Protein AF-R7MAU4-F1 (afdb_monomer_lite)

pLDDT: mean 81.21, std 14.45, range [41.78, 96.31]

Sequence (181 aa):
MGASIPQVKGMEPVEFKEGESETYIFETQTEDETETEDIEELKNTIVDLKQQVADFKEKSQNKETIKELKTQVKNLNIELAKFKDQAAGKDELAKKLQDLENTIRDKDFNEFIDSQISAGVLTPANKDAVFNILQDLDNVKKFDESSNSIDNFKTFICALPKQVEFDEIAQKTQRKRLMTN

Structure (mmCIF, N/CA/C/O backbone):
data_AF-R7MAU4-F1
#
_entry.id   AF-R7MAU4-F1
#
loop_
_atom_site.group_PDB
_atom_site.id
_atom_site.type_symbol
_atom_site.label_atom_id
_atom_site.label_alt_id
_atom_site.label_comp_id
_atom_site.label_asym_id
_atom_site.label_entity_id
_atom_site.label_seq_id
_atom_site.pdbx_PDB_ins_code
_atom_site.Cartn_x
_atom_site.Cartn_y
_atom_site.Cartn_z
_atom_site.occupancy
_atom_site.B_iso_or_equiv
_atom_site.auth_seq_id
_atom_site.auth_comp_id
_atom_site.auth_asym_id
_atom_site.auth_atom_id
_atom_site.pdbx_PDB_model_num
ATOM 1 N N . MET A 1 1 ? -64.282 -9.103 126.213 1.00 41.78 1 MET A N 1
ATOM 2 C CA . MET A 1 1 ? -64.043 -8.056 127.226 1.00 41.78 1 MET A CA 1
ATOM 3 C C . MET A 1 1 ? -63.876 -6.740 126.489 1.00 41.78 1 MET A C 1
ATOM 5 O O . MET A 1 1 ? -62.812 -6.499 125.940 1.00 41.78 1 MET A O 1
ATOM 9 N N . GLY A 1 2 ? -64.951 -5.966 126.367 1.00 53.38 2 GLY A N 1
ATOM 10 C CA . GLY A 1 2 ? -64.957 -4.655 125.717 1.00 53.38 2 GLY A CA 1
ATOM 11 C C . GLY A 1 2 ? -65.562 -3.657 126.692 1.00 53.38 2 GLY A C 1
ATOM 12 O O . GLY A 1 2 ? -66.557 -3.978 127.339 1.00 53.38 2 GLY A O 1
ATOM 13 N N . ALA A 1 3 ? -64.913 -2.512 126.875 1.00 61.62 3 ALA A N 1
ATOM 14 C CA . ALA A 1 3 ? -65.397 -1.465 127.763 1.00 61.62 3 ALA A CA 1
ATOM 15 C C . ALA A 1 3 ? -66.744 -0.929 127.255 1.00 61.62 3 ALA A C 1
ATOM 17 O O . ALA A 1 3 ? -66.875 -0.598 126.077 1.00 61.62 3 ALA A O 1
ATOM 18 N N . SER A 1 4 ? -67.738 -0.855 128.140 1.00 63.97 4 SER A N 1
ATOM 19 C CA . SER A 1 4 ? -69.043 -0.272 127.829 1.00 63.97 4 SER A CA 1
ATOM 20 C C . SER A 1 4 ? -68.899 1.228 127.563 1.00 63.97 4 SER A C 1
ATOM 22 O O . SER A 1 4 ? -68.221 1.933 128.313 1.00 63.97 4 SER A O 1
ATOM 24 N N . ILE A 1 5 ? -69.540 1.715 126.501 1.00 68.56 5 ILE A N 1
ATOM 25 C CA . ILE A 1 5 ? -69.490 3.123 126.091 1.00 68.56 5 ILE A CA 1
ATOM 26 C C . ILE A 1 5 ? -70.194 3.976 127.167 1.00 68.56 5 ILE A C 1
ATOM 28 O O . ILE A 1 5 ? -71.305 3.627 127.575 1.00 68.56 5 ILE A O 1
ATOM 32 N N . PRO A 1 6 ? -69.583 5.066 127.668 1.00 67.69 6 PRO A N 1
ATOM 33 C CA . PRO A 1 6 ? -70.191 5.892 128.708 1.00 67.69 6 PRO A CA 1
ATOM 34 C C . PRO A 1 6 ? -71.470 6.576 128.201 1.00 67.69 6 PRO A C 1
ATOM 36 O O . PRO A 1 6 ? -71.446 7.294 127.204 1.00 67.69 6 PRO A O 1
ATOM 39 N N . GLN A 1 7 ? -72.585 6.373 128.910 1.00 72.19 7 GLN A N 1
ATOM 40 C CA . GLN A 1 7 ? -73.887 6.966 128.589 1.00 72.19 7 GLN A CA 1
ATOM 41 C C . GLN A 1 7 ? -74.144 8.228 129.425 1.00 72.19 7 GLN A C 1
ATOM 43 O O . GLN A 1 7 ? -73.908 8.251 130.635 1.00 72.19 7 GLN A O 1
ATOM 48 N N . VAL A 1 8 ? -74.656 9.282 128.785 1.00 72.31 8 VAL A N 1
ATOM 49 C CA . VAL A 1 8 ? -74.979 10.562 129.435 1.00 72.31 8 VAL A CA 1
ATOM 50 C C . VAL A 1 8 ? -76.424 10.538 129.952 1.00 72.31 8 VAL A C 1
ATOM 52 O O . VAL A 1 8 ? -77.347 10.150 129.237 1.00 72.31 8 VAL A O 1
ATOM 55 N N . LYS A 1 9 ? -76.640 10.929 131.215 1.00 72.75 9 LYS A N 1
ATOM 56 C CA . LYS A 1 9 ? -77.944 10.829 131.896 1.00 72.75 9 LYS A CA 1
ATOM 57 C C . LYS A 1 9 ? -78.986 11.745 131.238 1.00 72.75 9 LYS A C 1
ATOM 59 O O . LYS A 1 9 ? -78.831 12.961 131.264 1.00 72.75 9 LYS A O 1
ATOM 64 N N . GLY A 1 10 ? -80.061 11.153 130.711 1.00 73.12 10 GLY A N 1
ATOM 65 C CA . GLY A 1 10 ? -81.173 11.864 130.063 1.00 73.12 10 GLY A CA 1
ATOM 66 C C . GLY A 1 10 ? -81.211 11.756 128.535 1.00 73.12 10 GLY A C 1
ATOM 67 O O . GLY A 1 10 ? -82.119 12.315 127.931 1.00 73.12 10 GLY A O 1
ATOM 68 N N . MET A 1 11 ? -80.268 11.035 127.918 1.00 73.31 11 MET A N 1
ATOM 69 C CA . MET A 1 11 ? -80.274 10.734 126.483 1.00 73.31 11 MET A CA 1
ATOM 70 C C . MET A 1 11 ? -80.407 9.230 126.226 1.00 73.31 11 MET A C 1
ATOM 72 O O . MET A 1 11 ? -79.894 8.405 126.993 1.00 73.31 11 MET A O 1
ATOM 76 N N . GLU A 1 12 ? -81.112 8.881 125.148 1.00 70.44 12 GLU A N 1
ATOM 77 C CA . GLU A 1 12 ? -81.259 7.493 124.707 1.00 70.44 12 GLU A CA 1
ATOM 78 C C . GLU A 1 12 ? -79.892 6.883 124.333 1.00 70.44 12 GLU A C 1
ATOM 80 O O . GLU A 1 12 ? -78.998 7.607 123.881 1.00 70.44 12 GLU A O 1
ATOM 85 N N . PRO A 1 13 ? -79.684 5.572 124.566 1.00 71.31 13 PRO A N 1
ATOM 86 C CA . PRO A 1 13 ? -78.435 4.900 124.218 1.00 71.31 13 PRO A CA 1
ATOM 87 C C . PRO A 1 13 ? -78.165 4.972 122.708 1.00 71.31 13 PRO A C 1
ATOM 89 O O . PRO A 1 13 ? -79.055 4.714 121.904 1.00 71.31 13 PRO A O 1
ATOM 92 N N . VAL A 1 14 ? -76.926 5.284 122.316 1.00 68.25 14 VAL A N 1
ATOM 93 C CA . VAL A 1 14 ? -76.518 5.262 120.903 1.00 68.25 14 VAL A CA 1
ATOM 94 C C . VAL A 1 14 ? -76.325 3.810 120.461 1.00 68.25 14 VAL A C 1
ATOM 96 O O . VAL A 1 14 ? -75.394 3.143 120.912 1.00 68.25 14 VAL A O 1
ATOM 99 N N . GLU A 1 15 ? -77.190 3.328 119.570 1.00 68.69 15 GLU A N 1
ATOM 100 C CA . GLU A 1 15 ? -77.043 2.036 118.895 1.00 68.69 15 GLU A CA 1
ATOM 101 C C . GLU A 1 15 ? -76.307 2.222 117.561 1.00 68.69 15 GLU A C 1
ATOM 103 O O . GLU A 1 15 ? -76.780 2.925 116.666 1.00 68.69 15 GLU A O 1
ATOM 108 N N . PHE A 1 16 ? -75.146 1.583 117.404 1.00 67.12 16 PHE A N 1
ATOM 109 C CA . PHE A 1 16 ? -74.481 1.494 116.105 1.00 67.12 16 PHE A CA 1
ATOM 110 C C . PHE A 1 16 ? -75.158 0.391 115.290 1.00 67.12 16 PHE A C 1
ATOM 112 O O . PHE A 1 16 ? -75.171 -0.766 115.708 1.00 67.12 16 PHE A O 1
ATOM 119 N N . LYS A 1 17 ? -75.711 0.733 114.125 1.00 66.81 17 LYS A N 1
ATOM 120 C CA . LYS A 1 17 ? -76.114 -0.268 113.132 1.00 66.81 17 LYS A CA 1
ATOM 121 C C . LYS A 1 17 ? -74.890 -0.636 112.302 1.00 66.81 17 LYS A C 1
ATOM 123 O O . LYS A 1 17 ? -74.182 0.264 111.854 1.00 66.81 17 LYS A O 1
ATOM 128 N N . GLU A 1 18 ? -74.632 -1.931 112.121 1.00 61.16 18 GLU A N 1
ATOM 129 C CA . GLU A 1 18 ? -73.631 -2.411 111.163 1.00 61.16 18 GLU A CA 1
ATOM 130 C C . GLU A 1 18 ? -73.992 -1.864 109.778 1.00 61.16 18 GLU A C 1
ATOM 132 O O . GLU A 1 18 ? -75.000 -2.246 109.187 1.00 61.16 18 GLU A O 1
ATOM 137 N N . GLY A 1 19 ? -73.213 -0.894 109.300 1.00 57.56 19 GLY A N 1
ATOM 138 C CA . GLY A 1 19 ? -73.264 -0.458 107.913 1.00 57.56 19 GLY A CA 1
ATOM 139 C C . GLY A 1 19 ? -72.559 -1.494 107.048 1.00 57.56 19 GLY A C 1
ATOM 140 O O . GLY A 1 19 ? -71.487 -1.976 107.417 1.00 57.56 19 GLY A O 1
ATOM 141 N N . GLU A 1 20 ? -73.165 -1.847 105.918 1.00 60.62 20 GLU A N 1
ATOM 142 C CA . GLU A 1 20 ? -72.574 -2.753 104.935 1.00 60.62 20 GLU A CA 1
ATOM 143 C C . GLU A 1 20 ? -71.216 -2.200 104.472 1.00 60.62 20 GLU A C 1
ATOM 145 O O . GLU A 1 20 ? -71.103 -1.051 104.046 1.00 60.62 20 GLU A O 1
ATOM 150 N N . SER A 1 21 ? -70.159 -3.002 104.593 1.00 64.25 21 SER A N 1
ATOM 151 C CA . SER A 1 21 ? -68.831 -2.646 104.098 1.00 64.25 21 SER A CA 1
ATOM 152 C C . SER A 1 21 ? -68.777 -2.817 102.577 1.00 64.25 21 SER A C 1
ATOM 154 O O . SER A 1 21 ? -68.841 -3.946 102.085 1.00 64.25 21 SER A O 1
ATOM 156 N N . GLU A 1 22 ? -68.623 -1.722 101.831 1.00 61.16 22 GLU A N 1
ATOM 157 C CA . GLU A 1 22 ? -68.388 -1.756 100.382 1.00 61.16 22 GLU A CA 1
ATOM 158 C C . GLU A 1 22 ? -67.050 -2.445 100.067 1.00 61.16 22 GLU A C 1
ATOM 160 O O . GLU A 1 22 ? -65.973 -1.958 100.414 1.00 61.16 22 GLU A O 1
ATOM 165 N N . THR A 1 23 ? -67.114 -3.598 99.398 1.00 65.31 23 THR A N 1
ATOM 166 C CA . THR A 1 23 ? -65.930 -4.273 98.853 1.00 65.31 23 THR A CA 1
ATOM 167 C C . THR A 1 23 ? -65.704 -3.778 97.429 1.00 65.31 23 THR A C 1
ATOM 169 O O . THR A 1 23 ? -66.495 -4.080 96.539 1.00 65.31 23 THR A O 1
ATOM 172 N N . TYR A 1 24 ? -64.625 -3.028 97.204 1.00 64.81 24 TYR A N 1
ATOM 173 C CA . TYR A 1 24 ? -64.213 -2.619 95.860 1.00 64.81 24 TYR A CA 1
ATOM 174 C C . TYR A 1 24 ? -63.429 -3.755 95.190 1.00 64.81 24 TYR A C 1
ATOM 176 O O . TYR A 1 24 ? -62.357 -4.139 95.660 1.00 64.81 24 TYR A O 1
ATOM 184 N N . ILE A 1 25 ? -63.970 -4.290 94.092 1.00 65.44 25 ILE A N 1
ATOM 185 C CA . ILE A 1 25 ? -63.279 -5.221 93.191 1.00 65.44 25 ILE A CA 1
ATOM 186 C C . ILE A 1 25 ? -62.780 -4.401 92.002 1.00 65.44 25 ILE A C 1
ATOM 188 O O . ILE A 1 25 ? -63.573 -3.778 91.300 1.00 65.44 25 ILE A O 1
ATOM 192 N N . PHE A 1 26 ? -61.467 -4.383 91.794 1.00 62.91 26 PHE A N 1
ATOM 193 C CA . PHE A 1 26 ? -60.855 -3.744 90.634 1.00 62.91 26 PHE A CA 1
ATOM 194 C C . PHE A 1 26 ? -60.716 -4.782 89.521 1.00 62.91 26 PHE A C 1
ATOM 196 O O . PHE A 1 26 ? -59.977 -5.755 89.671 1.00 62.91 26 PHE A O 1
ATOM 203 N N . GLU A 1 27 ? -61.427 -4.581 88.415 1.00 60.66 27 GLU A N 1
ATOM 204 C CA . GLU A 1 27 ? -61.198 -5.331 87.182 1.00 60.66 27 GLU A CA 1
ATOM 205 C C . GLU A 1 27 ? -59.965 -4.741 86.489 1.00 60.66 27 GLU A C 1
ATOM 207 O O . GLU A 1 27 ? -59.946 -3.566 86.115 1.00 60.66 27 GLU A O 1
ATOM 212 N N . THR A 1 28 ? -58.904 -5.538 86.350 1.00 59.34 28 THR A N 1
ATOM 213 C CA . THR A 1 28 ? -57.781 -5.193 85.476 1.00 59.34 28 THR A CA 1
ATOM 214 C C . THR A 1 28 ? -58.308 -5.174 84.049 1.00 59.34 28 THR A C 1
ATOM 216 O O . THR A 1 28 ? -58.686 -6.226 83.531 1.00 59.34 28 THR A O 1
ATOM 219 N N . GLN A 1 29 ? -58.356 -3.994 83.426 1.00 57.72 29 GLN A N 1
ATOM 220 C CA . GLN A 1 29 ? -58.520 -3.897 81.979 1.00 57.72 29 GLN A CA 1
ATOM 221 C C . GLN A 1 29 ? -57.382 -4.705 81.359 1.00 57.72 29 GLN A C 1
ATOM 223 O O . GLN A 1 29 ? -56.215 -4.380 81.547 1.00 57.72 29 GLN A O 1
ATOM 228 N N . THR A 1 30 ? -57.723 -5.819 80.723 1.00 53.62 30 THR A N 1
ATOM 229 C CA . THR A 1 30 ? -56.781 -6.637 79.967 1.00 53.62 30 THR A CA 1
ATOM 230 C C . THR A 1 30 ? -56.197 -5.772 78.855 1.00 53.62 30 THR A C 1
ATOM 232 O O . THR A 1 30 ? -56.905 -5.429 77.911 1.00 53.62 30 THR A O 1
ATOM 235 N N . GLU A 1 31 ? -54.919 -5.411 78.984 1.00 52.75 31 GLU A N 1
ATOM 236 C CA . GLU A 1 31 ? -54.091 -4.667 78.015 1.00 52.75 31 GLU A CA 1
ATOM 237 C C . GLU A 1 31 ? -53.817 -5.466 76.712 1.00 52.75 31 GLU A C 1
ATOM 239 O O . GLU A 1 31 ? -52.912 -5.144 75.951 1.00 52.75 31 GLU A O 1
ATOM 244 N N . ASP A 1 32 ? -54.596 -6.512 76.420 1.00 53.81 32 ASP A N 1
ATOM 245 C CA . ASP A 1 32 ? -54.244 -7.544 75.435 1.00 53.81 32 ASP A CA 1
ATOM 246 C C . ASP A 1 32 ? -54.546 -7.163 73.965 1.00 53.81 32 ASP A C 1
ATOM 248 O O . ASP A 1 32 ? -53.921 -7.701 73.048 1.00 53.81 32 ASP A O 1
ATOM 252 N N . GLU A 1 33 ? -55.476 -6.240 73.694 1.00 54.50 33 GLU A N 1
ATOM 253 C CA . GLU A 1 33 ? -55.863 -5.895 72.308 1.00 54.50 33 GLU A CA 1
ATOM 254 C C . GLU A 1 33 ? -54.981 -4.802 71.678 1.00 54.50 33 GLU A C 1
ATOM 256 O O . GLU A 1 33 ? -54.685 -4.867 70.490 1.00 54.50 33 GLU A O 1
ATOM 261 N N . THR A 1 34 ? -54.485 -3.832 72.453 1.00 54.44 34 THR A N 1
ATOM 262 C CA . THR A 1 34 ? -53.632 -2.750 71.920 1.00 54.44 34 THR A CA 1
ATOM 263 C C . THR A 1 34 ? -52.173 -3.169 71.748 1.00 54.44 34 THR A C 1
ATOM 265 O O . THR A 1 34 ? -51.527 -2.774 70.782 1.00 54.44 34 THR A O 1
ATOM 268 N N . GLU A 1 35 ? -51.640 -4.013 72.640 1.00 58.56 35 GLU A N 1
ATOM 269 C CA . GLU A 1 35 ? -50.256 -4.498 72.520 1.00 58.56 35 GLU A CA 1
ATOM 270 C C . GLU A 1 35 ? -50.066 -5.445 71.323 1.00 58.56 35 GLU A C 1
ATOM 272 O O . GLU A 1 35 ? -48.976 -5.535 70.755 1.00 58.56 35 GLU A O 1
ATOM 277 N N . THR A 1 36 ? -51.117 -6.160 70.914 1.00 62.31 36 THR A N 1
ATOM 278 C CA . THR A 1 36 ? -51.047 -7.118 69.803 1.00 62.31 36 THR A CA 1
ATOM 279 C C . THR A 1 36 ? -51.021 -6.435 68.434 1.00 62.31 36 THR A C 1
ATOM 281 O O . THR A 1 36 ? -50.237 -6.859 67.577 1.00 62.31 36 THR A O 1
ATOM 284 N N . GLU A 1 37 ? -51.779 -5.350 68.248 1.00 71.25 37 GLU A N 1
ATOM 285 C CA . GLU A 1 37 ? -51.753 -4.521 67.031 1.00 71.25 37 GLU A CA 1
ATOM 286 C C . GLU A 1 37 ? -50.391 -3.827 66.840 1.00 71.25 37 GLU A C 1
ATOM 288 O O . GLU A 1 37 ? -49.788 -3.931 65.768 1.00 71.25 37 GLU A O 1
ATOM 293 N N . ASP A 1 38 ? -49.833 -3.231 67.901 1.00 79.88 38 ASP A N 1
ATOM 294 C CA . ASP A 1 38 ? -48.515 -2.578 67.869 1.00 79.88 38 ASP A CA 1
ATOM 295 C C . ASP A 1 38 ? -47.388 -3.564 67.499 1.00 79.88 38 ASP A C 1
ATOM 297 O O . ASP A 1 38 ? -46.460 -3.250 66.741 1.00 79.88 38 ASP A O 1
ATOM 301 N N . ILE A 1 39 ? -47.463 -4.804 67.994 1.00 83.62 39 ILE A N 1
ATOM 302 C CA . ILE A 1 39 ? -46.501 -5.861 67.658 1.00 83.62 39 ILE A CA 1
ATOM 303 C C . ILE A 1 39 ? -46.610 -6.269 66.180 1.00 83.62 39 ILE A C 1
ATOM 305 O O . ILE A 1 39 ? -45.590 -6.581 65.550 1.00 83.62 39 ILE A O 1
ATOM 309 N N . GLU A 1 40 ? -47.813 -6.298 65.605 1.00 85.62 40 GLU A N 1
ATOM 310 C CA . GLU A 1 40 ? -48.012 -6.595 64.183 1.00 85.62 40 GLU A CA 1
ATOM 311 C C . GLU A 1 40 ? -47.525 -5.463 63.276 1.00 85.62 40 GLU A C 1
ATOM 313 O O . GLU A 1 40 ? -46.828 -5.732 62.289 1.00 85.62 40 GLU A O 1
ATOM 318 N N . GLU A 1 41 ? -47.773 -4.204 63.638 1.00 88.88 41 GLU A N 1
ATOM 319 C CA . GLU A 1 41 ? -47.223 -3.046 62.927 1.00 88.88 41 GLU A CA 1
ATOM 320 C C . GLU A 1 41 ? -45.689 -3.044 62.937 1.00 88.88 41 GLU A C 1
ATOM 322 O O . GLU A 1 41 ? -45.047 -2.864 61.893 1.00 88.88 41 GLU A O 1
ATOM 327 N N . LEU A 1 42 ? -45.070 -3.333 64.085 1.00 91.06 42 LEU A N 1
ATOM 328 C CA . LEU A 1 42 ? -43.614 -3.442 64.197 1.00 91.06 42 LEU A CA 1
ATOM 329 C C . LEU A 1 42 ? -43.052 -4.581 63.335 1.00 91.06 42 LEU A C 1
ATOM 331 O O . LEU A 1 42 ? -42.020 -4.405 62.679 1.00 91.06 42 LEU A O 1
ATOM 335 N N . LYS A 1 43 ? -43.726 -5.737 63.271 1.00 90.75 43 LYS A N 1
ATOM 336 C CA . LYS A 1 43 ? -43.328 -6.846 62.383 1.00 90.75 43 LYS A CA 1
ATOM 337 C C . LYS A 1 43 ? -43.390 -6.438 60.914 1.00 90.75 43 LYS A C 1
ATOM 339 O O . LYS A 1 43 ? -42.432 -6.699 60.183 1.00 90.75 43 LYS A O 1
ATOM 344 N N . ASN A 1 44 ? -44.465 -5.773 60.496 1.00 92.38 44 ASN A N 1
ATOM 345 C CA . ASN A 1 44 ? -44.617 -5.280 59.127 1.00 92.38 44 ASN A CA 1
ATOM 346 C C . ASN A 1 44 ? -43.530 -4.255 58.780 1.00 92.38 44 ASN A C 1
ATOM 348 O O . ASN A 1 44 ? -42.898 -4.350 57.728 1.00 92.38 44 ASN A O 1
ATOM 352 N N . THR A 1 45 ? -43.219 -3.352 59.710 1.00 93.44 45 THR A N 1
ATOM 353 C CA . THR A 1 45 ? -42.144 -2.363 59.554 1.00 93.44 45 THR A CA 1
ATOM 354 C C . THR A 1 45 ? -40.773 -3.032 59.419 1.00 93.44 45 THR A C 1
ATOM 356 O O . THR A 1 45 ? -39.965 -2.645 58.577 1.00 93.44 45 THR A O 1
ATOM 359 N N . ILE A 1 46 ? -40.498 -4.082 60.200 1.00 92.31 46 ILE A N 1
ATOM 360 C CA . ILE A 1 46 ? -39.250 -4.856 60.100 1.00 92.31 46 ILE A CA 1
ATOM 361 C C . ILE A 1 46 ? -39.134 -5.561 58.742 1.00 92.31 46 ILE A C 1
ATOM 363 O O . ILE A 1 46 ? -38.033 -5.644 58.190 1.00 92.31 46 ILE A O 1
ATOM 367 N N . VAL A 1 47 ? -40.238 -6.089 58.207 1.00 94.44 47 VAL A N 1
ATOM 368 C CA . VAL A 1 47 ? -40.261 -6.720 56.879 1.00 94.44 47 VAL A CA 1
ATOM 369 C C . VAL A 1 47 ? -39.956 -5.689 55.792 1.00 94.44 47 VAL A C 1
ATOM 371 O O . VAL A 1 47 ? -39.071 -5.931 54.969 1.00 94.44 47 VAL A O 1
ATOM 374 N N . ASP A 1 48 ? -40.602 -4.525 55.837 1.00 93.88 48 ASP A N 1
ATOM 375 C CA . ASP A 1 48 ? -40.388 -3.462 54.851 1.00 93.88 48 ASP A CA 1
ATOM 376 C C . ASP A 1 48 ? -38.956 -2.900 54.912 1.00 93.88 48 ASP A C 1
ATOM 378 O O . ASP A 1 48 ? -38.266 -2.797 53.896 1.00 93.88 48 ASP A O 1
ATOM 382 N N . LEU A 1 49 ? -38.429 -2.662 56.119 1.00 94.25 49 LEU A N 1
ATOM 383 C CA . LEU A 1 49 ? -37.042 -2.228 56.317 1.00 94.25 49 LEU A CA 1
ATOM 384 C C . LEU A 1 49 ? -36.028 -3.248 55.783 1.00 94.25 49 LEU A C 1
ATOM 386 O O . LEU A 1 49 ? -35.024 -2.864 55.177 1.00 94.25 49 LEU A O 1
ATOM 390 N N . LYS A 1 50 ? -36.271 -4.552 55.970 1.00 93.06 50 LYS A N 1
ATOM 391 C CA . LYS A 1 50 ? -35.409 -5.599 55.399 1.00 93.06 50 LYS A CA 1
ATOM 392 C C . LYS A 1 50 ? -35.408 -5.558 53.872 1.00 93.06 50 LYS A C 1
ATOM 394 O O . LYS A 1 50 ? -34.336 -5.703 53.280 1.00 93.06 50 LYS A O 1
ATOM 399 N N . GLN A 1 51 ? -36.565 -5.327 53.253 1.00 94.69 51 GLN A N 1
ATOM 400 C CA . GLN A 1 51 ? -36.680 -5.200 51.801 1.00 94.69 51 GLN A CA 1
ATOM 401 C C . GLN A 1 51 ? -35.924 -3.967 51.288 1.00 94.69 51 GLN A C 1
ATOM 403 O O . GLN A 1 51 ? -35.094 -4.083 50.388 1.00 94.69 51 GLN A O 1
ATOM 408 N N . GLN A 1 52 ? -36.105 -2.805 51.923 1.00 93.06 52 GLN A N 1
ATOM 409 C CA . GLN A 1 52 ? -35.405 -1.573 51.543 1.00 93.06 52 GLN A CA 1
ATOM 410 C C . GLN A 1 52 ? -33.875 -1.709 51.637 1.00 93.06 52 GLN A C 1
ATOM 412 O O . GLN A 1 52 ? -33.144 -1.210 50.776 1.00 93.06 52 GLN A O 1
ATOM 417 N N . VAL A 1 53 ? -33.366 -2.411 52.657 1.00 90.88 53 VAL A N 1
ATOM 418 C CA . VAL A 1 53 ? -31.925 -2.677 52.807 1.00 90.88 53 VAL A CA 1
ATOM 419 C C . VAL A 1 53 ? -31.398 -3.586 51.692 1.00 90.88 53 VAL A C 1
ATOM 421 O O . VAL A 1 53 ? -30.282 -3.365 51.210 1.00 90.88 53 VAL A O 1
ATOM 424 N N . ALA A 1 54 ? -32.169 -4.593 51.272 1.00 92.38 54 ALA A N 1
ATOM 425 C CA . ALA A 1 54 ? -31.800 -5.464 50.157 1.00 92.38 54 ALA A CA 1
ATOM 426 C C . ALA A 1 54 ? -31.724 -4.676 48.837 1.00 92.38 54 ALA A C 1
ATOM 428 O O . ALA A 1 54 ? -30.683 -4.689 48.174 1.00 92.38 54 ALA A O 1
ATOM 429 N N . ASP A 1 55 ? -32.759 -3.892 48.531 1.00 93.00 55 ASP A N 1
ATOM 430 C CA . ASP A 1 55 ? -32.829 -3.061 47.325 1.00 93.00 55 ASP A CA 1
ATOM 431 C C . ASP A 1 55 ? -31.701 -2.015 47.274 1.00 93.00 55 ASP A C 1
ATOM 433 O O . ASP A 1 55 ? -31.148 -1.716 46.211 1.00 93.00 55 ASP A O 1
ATOM 437 N N . PHE A 1 56 ? -31.333 -1.430 48.421 1.00 92.56 56 PHE A N 1
ATOM 438 C CA . PHE A 1 56 ? -30.246 -0.453 48.492 1.00 92.56 56 PHE A CA 1
ATOM 439 C C . PHE A 1 56 ? -28.880 -1.090 48.208 1.00 92.56 56 PHE A C 1
ATOM 441 O O . PHE A 1 56 ? -28.062 -0.501 47.493 1.00 92.56 56 PHE A O 1
ATOM 448 N N . LYS A 1 57 ? -28.633 -2.304 48.722 1.00 91.31 57 LYS A N 1
ATOM 449 C CA . LYS A 1 57 ? -27.407 -3.061 48.421 1.00 91.31 57 LYS A CA 1
ATOM 450 C C . LYS A 1 57 ? -27.301 -3.376 46.931 1.00 91.31 57 LYS A C 1
ATOM 452 O O . LYS A 1 57 ? -26.247 -3.128 46.346 1.00 91.31 57 LYS A O 1
ATOM 457 N N . GLU A 1 58 ? -28.388 -3.832 46.314 1.00 91.12 58 GLU A N 1
ATOM 458 C CA . GLU A 1 58 ? -28.428 -4.130 44.879 1.00 91.12 58 GLU A CA 1
ATOM 459 C C . GLU A 1 58 ? -28.187 -2.868 44.032 1.00 91.12 58 GLU A C 1
ATOM 461 O O . GLU A 1 58 ? -27.322 -2.847 43.155 1.00 91.12 58 GLU A O 1
ATOM 466 N N . LYS A 1 59 ? -28.864 -1.753 44.346 1.00 89.75 59 LYS A N 1
ATOM 467 C CA . LYS A 1 59 ? -28.643 -0.460 43.671 1.00 89.75 59 LYS A CA 1
ATOM 468 C C . LYS A 1 59 ? -27.201 0.031 43.803 1.00 89.75 59 LYS A C 1
ATOM 470 O O . LYS A 1 59 ? -26.663 0.605 42.853 1.00 89.75 59 LYS A O 1
ATOM 475 N N . SER A 1 60 ? -26.567 -0.182 44.956 1.00 89.44 60 SER A N 1
ATOM 476 C CA . SER A 1 60 ? -25.162 0.176 45.167 1.00 89.44 60 SER A CA 1
ATOM 477 C C . SER A 1 60 ? -24.225 -0.665 44.294 1.00 89.44 60 SER A C 1
ATOM 479 O O . SER A 1 60 ? -23.362 -0.098 43.624 1.00 89.44 60 SER A O 1
ATOM 481 N N . GLN A 1 61 ? -24.432 -1.985 44.232 1.00 89.06 61 GLN A N 1
ATOM 482 C CA . GLN A 1 61 ? -23.669 -2.886 43.356 1.00 89.06 61 GLN A CA 1
ATOM 483 C C . GLN A 1 61 ? -23.856 -2.535 41.871 1.00 89.06 61 GLN A C 1
ATOM 485 O O . GLN A 1 61 ? -22.886 -2.442 41.117 1.00 89.06 61 GLN A O 1
ATOM 490 N N . ASN A 1 62 ? -25.088 -2.236 41.454 1.00 91.06 62 ASN A N 1
ATOM 491 C CA . ASN A 1 62 ? -25.391 -1.792 40.091 1.00 91.06 62 ASN A CA 1
ATOM 492 C C . ASN A 1 62 ? -24.694 -0.462 39.753 1.00 91.06 62 ASN A C 1
ATOM 494 O O . ASN A 1 62 ? -24.195 -0.261 38.649 1.00 91.06 62 ASN A O 1
ATOM 498 N N . LYS A 1 63 ? -24.592 0.464 40.710 1.00 93.00 63 LYS A N 1
ATOM 499 C CA . LYS A 1 63 ? -23.875 1.732 40.509 1.00 93.00 63 LYS A CA 1
ATOM 500 C C . LYS A 1 63 ? -22.367 1.533 40.342 1.00 93.00 63 LYS A C 1
ATOM 502 O O . LYS A 1 63 ? -21.735 2.279 39.592 1.00 93.00 63 LYS A O 1
ATOM 507 N N . GLU A 1 64 ? -21.788 0.573 41.053 1.00 91.25 64 GLU A N 1
ATOM 508 C CA . GLU A 1 64 ? -20.363 0.245 40.976 1.00 91.25 64 GLU A CA 1
ATOM 509 C C . GLU A 1 64 ? -20.013 -0.447 39.653 1.00 91.25 64 GLU A C 1
ATOM 511 O O . GLU A 1 64 ? -19.132 0.024 38.933 1.00 91.25 64 GLU A O 1
ATOM 516 N N . THR A 1 65 ? -20.805 -1.438 39.243 1.00 92.56 65 THR A N 1
ATOM 517 C CA . THR A 1 65 ? -20.667 -2.094 37.930 1.00 92.56 65 THR A CA 1
ATOM 518 C C . THR A 1 65 ? -20.844 -1.113 36.767 1.00 92.56 65 THR A C 1
ATOM 520 O O . THR A 1 65 ? -20.058 -1.123 35.820 1.00 92.56 65 THR A O 1
ATOM 523 N N . ILE A 1 66 ? -21.798 -0.175 36.846 1.00 93.19 66 ILE A N 1
ATOM 524 C CA . ILE A 1 66 ? -21.949 0.896 35.844 1.00 93.19 66 ILE A CA 1
ATOM 525 C C . ILE A 1 66 ? -20.692 1.779 35.767 1.00 93.19 66 ILE A C 1
ATOM 527 O O . ILE A 1 66 ? -20.298 2.197 34.674 1.00 93.19 66 ILE A O 1
ATOM 531 N N . LYS A 1 67 ? -20.042 2.086 36.899 1.00 93.94 67 LYS A N 1
ATOM 532 C CA . LYS A 1 67 ? -18.786 2.857 36.904 1.00 93.94 67 LYS A CA 1
ATOM 533 C C . LYS A 1 67 ? -17.644 2.083 36.249 1.00 93.94 67 LYS A C 1
ATOM 535 O O . LYS A 1 67 ? -16.897 2.681 35.469 1.00 93.94 67 LYS A O 1
ATOM 540 N N . GLU A 1 68 ? -17.514 0.791 36.535 1.00 94.88 68 GLU A N 1
ATOM 541 C CA . GLU A 1 68 ? -16.509 -0.069 35.904 1.00 94.88 68 GLU A CA 1
ATOM 542 C C . GLU A 1 68 ? -16.726 -0.162 34.397 1.00 94.88 68 GLU A C 1
ATOM 544 O O . GLU A 1 68 ? -15.811 0.148 33.635 1.00 94.88 68 GLU A O 1
ATOM 549 N N . LEU A 1 69 ? -17.950 -0.460 33.955 1.00 95.06 69 LEU A N 1
ATOM 550 C CA . LEU A 1 69 ? -18.299 -0.510 32.535 1.00 95.06 69 LEU A CA 1
ATOM 551 C C . LEU A 1 69 ? -18.015 0.824 31.840 1.00 95.06 69 LEU A C 1
ATOM 553 O O . LEU A 1 69 ? -17.415 0.856 30.768 1.00 95.06 69 LEU A O 1
ATOM 557 N N . LYS A 1 70 ? -18.365 1.954 32.465 1.00 94.19 70 LYS A N 1
ATOM 558 C CA . LYS A 1 70 ? -18.066 3.286 31.917 1.00 94.19 70 LYS A CA 1
ATOM 559 C C . LYS A 1 70 ? -16.562 3.532 31.783 1.00 94.19 70 LYS A C 1
ATOM 561 O O . LYS A 1 70 ? -16.134 4.202 30.842 1.00 94.19 70 LYS A O 1
ATOM 566 N N . THR A 1 71 ? -15.766 3.010 32.711 1.00 94.62 71 THR A N 1
ATOM 567 C CA . THR A 1 71 ? -14.302 3.100 32.669 1.00 94.62 71 THR A CA 1
ATOM 568 C C . THR A 1 71 ? -13.735 2.216 31.561 1.00 94.62 71 THR A C 1
ATOM 570 O O . THR A 1 71 ? -12.935 2.692 30.758 1.00 94.62 71 THR A O 1
ATOM 573 N N . GLN A 1 72 ? -14.215 0.977 31.437 1.00 95.12 72 GLN A N 1
ATOM 574 C CA . GLN A 1 72 ? -13.825 0.065 30.361 1.00 95.12 72 GLN A CA 1
ATOM 575 C C . GLN A 1 72 ? -14.168 0.633 28.979 1.00 95.12 72 GLN A C 1
ATOM 577 O O . GLN A 1 72 ? -13.306 0.664 28.107 1.00 95.12 72 GLN A O 1
ATOM 582 N N . VAL A 1 73 ? -15.375 1.177 28.791 1.00 94.38 73 VAL A N 1
ATOM 583 C CA . VAL A 1 73 ? -15.786 1.813 27.526 1.00 94.38 73 VAL A CA 1
ATOM 584 C C . VAL A 1 73 ? -14.875 2.990 27.169 1.00 94.38 73 VAL A C 1
ATOM 586 O O . VAL A 1 73 ? -14.499 3.153 26.010 1.00 94.38 73 VAL A O 1
ATOM 589 N N . LYS A 1 74 ? -14.473 3.811 28.149 1.00 94.31 74 LYS A N 1
ATOM 590 C CA . LYS A 1 74 ? -13.505 4.893 27.910 1.00 94.31 74 LYS A CA 1
ATOM 591 C C . LYS A 1 74 ? -12.141 4.357 27.479 1.00 94.31 74 LYS A C 1
ATOM 593 O O . LYS A 1 74 ? -11.581 4.877 26.518 1.00 94.31 74 LYS A O 1
ATOM 598 N N . ASN A 1 75 ? -11.632 3.331 28.155 1.00 93.81 75 ASN A N 1
ATOM 599 C CA . ASN A 1 75 ? -10.339 2.731 27.827 1.00 93.81 75 ASN A CA 1
ATOM 600 C C . ASN A 1 75 ? -10.349 2.106 26.425 1.00 93.81 75 ASN A C 1
ATOM 602 O O . ASN A 1 75 ? -9.460 2.399 25.630 1.00 93.81 75 ASN A O 1
ATOM 606 N N . LEU A 1 76 ? -11.399 1.354 26.083 1.00 94.31 76 LEU A N 1
ATOM 607 C CA . LEU A 1 76 ? -11.580 0.768 24.751 1.00 94.31 76 LEU A CA 1
ATOM 608 C C . LEU A 1 76 ? -11.651 1.834 23.654 1.00 94.31 76 LEU A C 1
ATOM 610 O O . LEU A 1 76 ? -11.059 1.664 22.592 1.00 94.31 76 LEU A O 1
ATOM 614 N N . ASN A 1 77 ? -12.321 2.962 23.905 1.00 91.31 77 ASN A N 1
ATOM 615 C CA . ASN A 1 77 ? -12.350 4.071 22.949 1.00 91.31 77 ASN A CA 1
ATOM 616 C C . ASN A 1 77 ? -10.961 4.694 22.729 1.00 91.31 77 ASN A C 1
ATOM 618 O O . ASN A 1 77 ? -10.622 5.041 21.598 1.00 91.31 77 ASN A O 1
ATOM 622 N N . ILE A 1 78 ? -10.146 4.817 23.782 1.00 93.56 78 ILE A N 1
ATOM 623 C CA . ILE A 1 78 ? -8.764 5.312 23.675 1.00 93.56 78 ILE A CA 1
ATOM 624 C C . ILE A 1 78 ? -7.897 4.322 22.887 1.00 93.56 78 ILE A C 1
ATOM 626 O O . ILE A 1 78 ? -7.119 4.739 22.029 1.00 93.56 78 ILE A O 1
ATOM 630 N N . GLU A 1 79 ? -8.023 3.022 23.150 1.00 91.00 79 GLU A N 1
ATOM 631 C CA . GLU A 1 79 ? -7.298 1.984 22.409 1.00 91.00 79 GLU A CA 1
ATOM 632 C C . GLU A 1 79 ? -7.707 1.934 20.936 1.00 91.00 79 GLU A C 1
ATOM 634 O O . GLU A 1 79 ? -6.838 1.871 20.069 1.00 91.00 79 GLU A O 1
ATOM 639 N N . LEU A 1 80 ? -9.003 2.055 20.632 1.00 89.56 80 LEU A N 1
ATOM 640 C CA . LEU A 1 80 ? -9.499 2.137 19.256 1.00 89.56 80 LEU A CA 1
ATOM 641 C C . LEU A 1 80 ? -8.933 3.345 18.505 1.00 89.56 80 LEU A C 1
ATOM 643 O O . LEU A 1 80 ? -8.572 3.213 17.336 1.00 89.56 80 LEU A O 1
ATOM 647 N N . ALA A 1 81 ? -8.844 4.508 19.156 1.00 88.94 81 ALA A N 1
ATOM 648 C CA . ALA A 1 81 ? -8.227 5.690 18.560 1.00 88.94 81 ALA A CA 1
ATOM 649 C C . ALA A 1 81 ? -6.742 5.439 18.246 1.00 88.94 81 ALA A C 1
ATOM 651 O O . ALA A 1 81 ? -6.324 5.596 17.102 1.00 88.94 81 ALA A O 1
ATOM 652 N N . LYS A 1 82 ? -5.976 4.922 19.218 1.00 89.19 82 LYS A N 1
ATOM 653 C CA . LYS A 1 82 ? -4.559 4.567 19.019 1.00 89.19 82 LYS A CA 1
ATOM 654 C C . LYS A 1 82 ? -4.360 3.542 17.902 1.00 89.19 82 LYS A C 1
ATOM 656 O O . LYS A 1 82 ? -3.414 3.660 17.130 1.00 89.19 82 LYS A O 1
ATOM 661 N N . PHE A 1 83 ? -5.234 2.539 17.810 1.00 87.50 83 PHE A N 1
ATOM 662 C CA . PHE A 1 83 ? -5.150 1.512 16.774 1.00 87.50 83 PHE A CA 1
ATOM 663 C C . PHE A 1 83 ? -5.396 2.091 15.376 1.00 87.50 83 PHE A C 1
ATOM 665 O O . PHE A 1 83 ? -4.676 1.752 14.439 1.00 87.50 83 PHE A O 1
ATOM 672 N N . LYS A 1 84 ? -6.371 3.000 15.233 1.00 84.44 84 LYS A N 1
ATOM 673 C CA . LYS A 1 84 ? -6.627 3.703 13.968 1.00 84.44 84 LYS A CA 1
ATOM 674 C C . LYS A 1 84 ? -5.443 4.569 13.544 1.00 84.44 84 LYS A C 1
ATOM 676 O O . LYS A 1 84 ? -5.044 4.495 12.385 1.00 84.44 84 LYS A O 1
ATOM 681 N N . ASP A 1 85 ? -4.850 5.315 14.473 1.00 84.31 85 ASP A N 1
ATOM 682 C CA . ASP A 1 85 ? -3.679 6.151 14.188 1.00 84.31 85 ASP A CA 1
ATOM 683 C C . ASP A 1 85 ? -2.470 5.300 13.760 1.00 84.31 85 ASP A C 1
ATOM 685 O O . ASP A 1 85 ? -1.775 5.619 12.795 1.00 84.31 85 ASP A O 1
ATOM 689 N N . GLN A 1 86 ? -2.244 4.161 14.427 1.00 82.38 86 GLN A N 1
ATOM 690 C CA . GLN A 1 86 ? -1.191 3.214 14.047 1.00 82.38 86 GLN A CA 1
ATOM 691 C C . GLN A 1 86 ? -1.441 2.557 12.685 1.00 82.38 86 GLN A C 1
ATOM 693 O O . GLN A 1 86 ? -0.488 2.342 11.936 1.00 82.38 86 GLN A O 1
ATOM 698 N N . ALA A 1 87 ? -2.691 2.220 12.359 1.00 78.81 87 ALA A N 1
ATOM 699 C CA . ALA A 1 87 ? -3.048 1.668 11.056 1.00 78.81 87 ALA A CA 1
ATOM 700 C C . ALA A 1 87 ? -2.805 2.689 9.934 1.00 78.81 87 ALA A C 1
ATOM 702 O O . ALA A 1 87 ? -2.137 2.363 8.957 1.00 78.81 87 ALA A O 1
ATOM 703 N N . ALA A 1 88 ? -3.228 3.943 10.125 1.00 77.94 88 ALA A N 1
ATOM 704 C CA . ALA A 1 88 ? -2.965 5.022 9.175 1.00 77.94 88 ALA A CA 1
ATOM 705 C C . ALA A 1 88 ? -1.456 5.237 8.947 1.00 77.94 88 ALA A C 1
ATOM 707 O O . ALA A 1 88 ? -1.007 5.336 7.806 1.00 77.94 88 ALA A O 1
ATOM 708 N N . GLY A 1 89 ? -0.652 5.216 10.016 1.00 79.50 89 GLY A N 1
ATOM 709 C CA . GLY A 1 89 ? 0.806 5.314 9.902 1.00 79.50 89 GLY A CA 1
ATOM 710 C C . GLY A 1 89 ? 1.448 4.145 9.142 1.00 79.50 89 GLY A C 1
ATOM 711 O O . GLY A 1 89 ? 2.428 4.343 8.423 1.00 79.50 89 GLY A O 1
ATOM 712 N N . LYS A 1 90 ? 0.897 2.928 9.256 1.00 81.44 90 LYS A N 1
ATOM 713 C CA . LYS A 1 90 ? 1.357 1.764 8.478 1.00 81.44 90 LYS A CA 1
ATOM 714 C C . LYS A 1 90 ? 1.018 1.893 6.997 1.00 81.44 90 LYS A C 1
ATOM 716 O O . LYS A 1 90 ? 1.876 1.592 6.173 1.00 81.44 90 LYS A O 1
ATOM 721 N N . ASP A 1 91 ? -0.179 2.369 6.666 1.00 81.88 91 ASP A N 1
ATOM 722 C CA . ASP A 1 91 ? -0.593 2.577 5.275 1.00 81.88 91 ASP A CA 1
ATOM 723 C C . ASP A 1 91 ? 0.263 3.652 4.590 1.00 81.88 91 ASP A C 1
ATOM 725 O O . ASP A 1 91 ? 0.678 3.491 3.442 1.00 81.88 91 ASP A O 1
ATOM 729 N N . GLU A 1 92 ? 0.591 4.735 5.300 1.00 83.06 92 GLU A N 1
ATOM 730 C CA . GLU A 1 92 ? 1.518 5.757 4.802 1.00 83.06 92 GLU A CA 1
ATOM 731 C C . GLU A 1 92 ? 2.937 5.219 4.607 1.00 83.06 92 GLU A C 1
ATOM 733 O O . GLU A 1 92 ? 3.594 5.552 3.617 1.00 83.06 92 GLU A O 1
ATOM 738 N N . LEU A 1 93 ? 3.422 4.390 5.535 1.00 83.06 93 LEU A N 1
ATOM 739 C CA . LEU A 1 93 ? 4.737 3.772 5.415 1.00 83.06 93 LEU A CA 1
ATOM 740 C C . LEU A 1 93 ? 4.789 2.809 4.224 1.00 83.06 93 LEU A C 1
ATOM 742 O O . LEU A 1 93 ? 5.748 2.857 3.461 1.00 83.06 93 LEU A O 1
ATOM 746 N N . ALA A 1 94 ? 3.752 1.990 4.035 1.00 85.94 94 ALA A N 1
ATOM 747 C CA . ALA A 1 94 ? 3.641 1.069 2.908 1.00 85.94 94 ALA A CA 1
ATOM 748 C C . ALA A 1 94 ? 3.638 1.810 1.562 1.00 85.94 94 ALA A C 1
ATOM 750 O O . ALA A 1 94 ? 4.368 1.417 0.654 1.00 85.94 94 ALA A O 1
ATOM 751 N N . LYS A 1 95 ? 2.901 2.925 1.455 1.00 88.94 95 LYS A N 1
ATOM 752 C CA . LYS A 1 95 ? 2.920 3.783 0.258 1.00 88.94 95 LYS A CA 1
ATOM 753 C C . LYS A 1 95 ? 4.310 4.340 -0.034 1.00 88.94 95 LYS A C 1
ATOM 755 O O . LYS A 1 95 ? 4.797 4.199 -1.146 1.00 88.94 95 LYS A O 1
ATOM 760 N N . LYS A 1 96 ? 4.982 4.911 0.972 1.00 87.94 96 LYS A N 1
ATOM 761 C CA . LYS A 1 96 ? 6.348 5.439 0.805 1.00 87.94 96 LYS A CA 1
ATOM 762 C C . LYS A 1 96 ? 7.340 4.359 0.373 1.00 87.94 96 LYS A C 1
ATOM 764 O O . LYS A 1 96 ? 8.254 4.648 -0.391 1.00 87.94 96 LYS A O 1
ATOM 769 N N . LEU A 1 97 ? 7.175 3.137 0.878 1.00 89.50 97 LEU A N 1
ATOM 770 C CA . LEU A 1 97 ? 8.011 1.997 0.511 1.00 89.50 97 LEU A CA 1
ATOM 771 C C . LEU A 1 97 ? 7.795 1.626 -0.962 1.00 89.50 97 LEU A C 1
ATOM 773 O O . LEU A 1 97 ? 8.761 1.545 -1.712 1.00 89.50 97 LEU A O 1
ATOM 777 N N . GLN A 1 98 ? 6.536 1.526 -1.390 1.00 88.75 98 GLN A N 1
ATOM 778 C CA . GLN A 1 98 ? 6.173 1.282 -2.786 1.00 88.75 98 GLN A CA 1
ATOM 779 C C . GLN A 1 98 ? 6.699 2.384 -3.726 1.00 88.75 98 GLN A C 1
ATOM 781 O O . GLN A 1 98 ? 7.245 2.084 -4.787 1.00 88.75 98 GLN A O 1
ATOM 786 N N . ASP A 1 99 ? 6.585 3.656 -3.337 1.00 91.06 99 ASP A N 1
ATOM 787 C CA . ASP A 1 99 ? 7.090 4.787 -4.127 1.00 91.06 99 ASP A CA 1
ATOM 788 C C . ASP A 1 99 ? 8.619 4.739 -4.281 1.00 91.06 99 ASP A C 1
ATOM 790 O O . ASP A 1 99 ? 9.150 4.982 -5.369 1.00 91.06 99 ASP A O 1
ATOM 794 N N . LEU A 1 100 ? 9.342 4.396 -3.207 1.00 91.00 100 LEU A N 1
ATOM 795 C CA . LEU A 1 100 ? 10.795 4.212 -3.244 1.00 91.00 100 LEU A CA 1
ATOM 796 C C . LEU A 1 100 ? 11.197 3.032 -4.132 1.00 91.00 100 LEU A C 1
ATOM 798 O O . LEU A 1 100 ? 12.125 3.170 -4.927 1.00 91.00 100 LEU A O 1
ATOM 802 N N . GLU A 1 101 ? 10.503 1.899 -4.028 1.00 88.75 101 GLU A N 1
ATOM 803 C CA . GLU A 1 101 ? 10.746 0.726 -4.874 1.00 88.75 101 GLU A CA 1
ATOM 804 C C . GLU A 1 101 ? 10.553 1.050 -6.359 1.00 88.75 101 GLU A C 1
ATOM 806 O O . GLU A 1 101 ? 11.413 0.716 -7.176 1.00 88.75 101 GLU A O 1
ATOM 811 N N . ASN A 1 102 ? 9.474 1.756 -6.708 1.00 89.56 102 ASN A N 1
ATOM 812 C CA . ASN A 1 102 ? 9.224 2.201 -8.079 1.00 89.56 102 ASN A CA 1
ATOM 813 C C . ASN A 1 102 ? 10.304 3.180 -8.560 1.00 89.56 102 ASN A C 1
ATOM 815 O O . ASN A 1 102 ? 10.813 3.039 -9.667 1.00 89.56 102 ASN A O 1
ATOM 819 N N . THR A 1 103 ? 10.719 4.124 -7.709 1.00 92.62 103 THR A N 1
ATOM 820 C CA . THR A 1 103 ? 11.767 5.104 -8.044 1.00 92.62 103 THR A CA 1
ATOM 821 C C . THR A 1 103 ? 13.110 4.431 -8.329 1.00 92.62 103 THR A C 1
ATOM 823 O O . THR A 1 103 ? 13.799 4.796 -9.282 1.00 92.62 103 THR A O 1
ATOM 826 N N . ILE A 1 104 ? 13.500 3.449 -7.509 1.00 91.06 104 ILE A N 1
ATOM 827 C CA . ILE A 1 104 ? 14.731 2.676 -7.722 1.00 91.06 104 ILE A CA 1
ATOM 828 C C . ILE A 1 104 ? 14.636 1.910 -9.042 1.00 91.06 104 ILE A C 1
ATOM 830 O O . ILE A 1 104 ? 15.564 1.962 -9.845 1.00 91.06 104 ILE A O 1
ATOM 834 N N . ARG A 1 105 ? 13.497 1.268 -9.309 1.00 89.38 105 ARG A N 1
ATOM 835 C CA . ARG A 1 105 ? 13.290 0.493 -10.535 1.00 89.38 105 ARG A CA 1
ATOM 836 C C . ARG A 1 105 ? 13.345 1.355 -11.796 1.00 89.38 105 ARG A C 1
ATOM 838 O O . ARG A 1 105 ? 14.045 1.009 -12.745 1.00 89.38 105 ARG A O 1
ATOM 845 N N . ASP A 1 106 ? 12.663 2.497 -11.792 1.00 93.44 106 ASP A N 1
ATOM 846 C CA . ASP A 1 106 ? 12.694 3.451 -12.902 1.00 93.44 106 ASP A CA 1
ATOM 847 C C . ASP A 1 106 ? 14.114 3.970 -13.142 1.00 93.44 106 ASP A C 1
ATOM 849 O O . ASP A 1 106 ? 14.540 4.142 -14.289 1.00 93.44 106 ASP A O 1
ATOM 853 N N . LYS A 1 107 ? 14.874 4.198 -12.067 1.00 94.88 107 LYS A N 1
ATOM 854 C CA . LYS A 1 107 ? 16.279 4.582 -12.163 1.00 94.88 107 LYS A CA 1
ATOM 855 C C . LYS A 1 107 ? 17.119 3.472 -12.801 1.00 94.88 107 LYS A C 1
ATOM 857 O O . LYS A 1 107 ? 17.852 3.765 -13.741 1.00 94.88 107 LYS A O 1
ATOM 862 N N . ASP A 1 108 ? 16.967 2.222 -12.371 1.00 93.19 108 ASP A N 1
ATOM 863 C CA . ASP A 1 108 ? 17.690 1.075 -12.938 1.00 93.19 108 ASP A CA 1
ATOM 864 C C . ASP A 1 108 ? 17.382 0.879 -14.433 1.00 93.19 108 ASP A C 1
ATOM 866 O O . ASP A 1 108 ? 18.266 0.555 -15.232 1.00 93.19 108 ASP A O 1
ATOM 870 N N . PHE A 1 109 ? 16.127 1.088 -14.845 1.00 95.62 109 PHE A N 1
ATOM 871 C CA . PHE A 1 109 ? 15.739 1.041 -16.256 1.00 95.62 109 PHE A CA 1
ATOM 872 C C . PHE A 1 109 ? 16.361 2.183 -17.057 1.00 95.62 109 PHE A C 1
ATOM 874 O O . PHE A 1 109 ? 16.897 1.940 -18.139 1.00 95.62 109 PHE A O 1
ATOM 881 N N . ASN A 1 110 ? 16.343 3.406 -16.526 1.00 94.75 110 ASN A N 1
ATOM 882 C CA . ASN A 1 110 ? 16.971 4.551 -17.181 1.00 94.75 110 ASN A CA 1
ATOM 883 C C . ASN A 1 110 ? 18.487 4.380 -17.315 1.00 94.75 110 ASN A C 1
ATOM 885 O O . ASN A 1 110 ? 19.017 4.598 -18.400 1.00 94.75 110 ASN A O 1
ATOM 889 N N . GLU A 1 111 ? 19.176 3.930 -16.263 1.00 96.31 111 GLU A N 1
ATOM 890 C CA . GLU A 1 111 ? 20.619 3.669 -16.305 1.00 96.31 111 GLU A CA 1
ATOM 891 C C . GLU A 1 111 ? 20.970 2.600 -17.347 1.00 96.31 111 GLU A C 1
ATOM 893 O O . GLU A 1 111 ? 21.918 2.769 -18.119 1.00 96.31 111 GLU A O 1
ATOM 898 N N . PHE A 1 112 ? 20.174 1.528 -17.432 1.00 95.88 112 PHE A N 1
ATO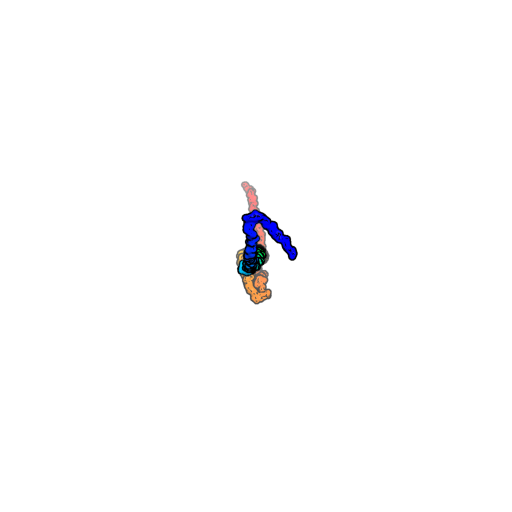M 899 C CA . PHE A 1 112 ? 20.343 0.518 -18.473 1.00 95.88 112 PHE A CA 1
ATOM 900 C C . PHE A 1 112 ? 20.178 1.117 -19.877 1.00 95.88 112 PHE A C 1
ATOM 902 O O . PHE A 1 112 ? 21.041 0.917 -20.732 1.00 95.88 112 PHE A O 1
ATOM 909 N N . ILE A 1 113 ? 19.102 1.869 -20.124 1.00 95.38 113 ILE A N 1
ATOM 910 C CA . ILE A 1 113 ? 18.834 2.467 -21.438 1.00 95.38 113 ILE A CA 1
ATOM 911 C C . ILE A 1 113 ? 19.930 3.465 -21.821 1.00 95.38 113 ILE A C 1
ATOM 913 O O . ILE A 1 113 ? 20.439 3.410 -22.939 1.00 95.38 113 ILE A O 1
ATOM 917 N N . ASP A 1 114 ? 20.337 4.334 -20.898 1.00 95.12 114 ASP A N 1
ATOM 918 C CA . ASP A 1 114 ? 21.371 5.343 -21.137 1.00 95.12 114 ASP A CA 1
ATOM 919 C C . ASP A 1 114 ? 22.737 4.699 -21.416 1.00 95.12 114 ASP A C 1
ATOM 921 O O . ASP A 1 114 ? 23.495 5.184 -22.262 1.00 95.12 114 ASP A O 1
ATOM 925 N N . SER A 1 115 ? 23.031 3.556 -20.789 1.00 94.25 115 SER A N 1
ATOM 926 C CA . SER A 1 115 ? 24.208 2.744 -21.110 1.00 94.25 115 SER A CA 1
ATOM 927 C C . SER A 1 115 ? 24.152 2.196 -22.541 1.00 94.25 115 SER A C 1
ATOM 929 O O . SER A 1 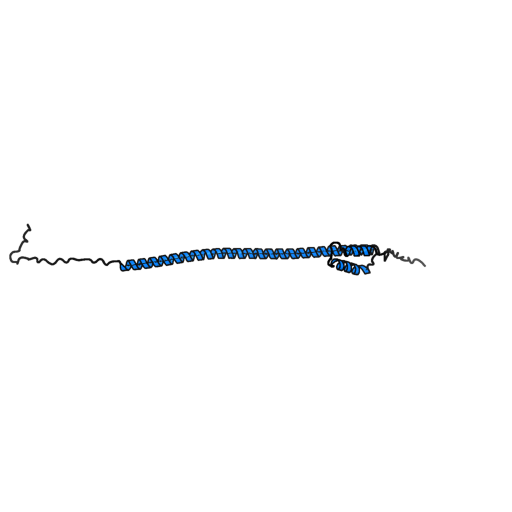115 ? 25.133 2.309 -23.277 1.00 94.25 115 SER A O 1
ATOM 931 N N . GLN A 1 116 ? 23.002 1.673 -22.977 1.00 92.56 116 GLN A N 1
ATOM 932 C CA . GLN A 1 116 ? 22.825 1.154 -24.340 1.00 92.56 116 GLN A CA 1
ATOM 933 C C . GLN A 1 116 ? 22.827 2.258 -25.407 1.00 92.56 116 GLN A C 1
ATOM 935 O O . GLN A 1 116 ? 23.320 2.041 -26.517 1.00 92.56 116 GLN A O 1
ATOM 940 N N . ILE A 1 117 ? 22.322 3.451 -25.079 1.00 92.38 117 ILE A N 1
ATOM 941 C CA . ILE A 1 117 ? 22.434 4.633 -25.943 1.00 92.38 117 ILE A CA 1
ATOM 942 C C . ILE A 1 117 ? 23.902 5.029 -26.074 1.00 92.38 117 ILE A C 1
ATOM 944 O O . ILE A 1 117 ? 24.402 5.171 -27.183 1.00 92.38 117 ILE A O 1
ATOM 948 N N . SER A 1 118 ? 24.621 5.130 -24.957 1.00 90.25 118 SER A N 1
ATOM 949 C CA . SER A 1 118 ? 26.045 5.486 -24.957 1.00 90.25 118 SER A CA 1
ATOM 950 C C . SER A 1 118 ? 26.906 4.458 -25.703 1.00 90.25 118 SER A C 1
ATOM 952 O O . SER A 1 118 ? 27.882 4.818 -26.357 1.00 90.25 118 SER A O 1
ATOM 954 N N . ALA A 1 119 ? 26.529 3.177 -25.656 1.00 89.31 119 ALA A N 1
ATOM 955 C CA . ALA A 1 119 ? 27.169 2.101 -26.413 1.00 89.31 119 ALA A CA 1
ATOM 956 C C . ALA A 1 119 ? 26.875 2.145 -27.927 1.00 89.31 119 ALA A C 1
ATOM 958 O O . ALA A 1 119 ? 27.474 1.376 -28.687 1.00 89.31 119 ALA A O 1
ATOM 959 N N . GLY A 1 120 ? 25.955 3.012 -28.363 1.00 87.25 120 GLY A N 1
ATOM 960 C CA . GLY A 1 120 ? 25.532 3.126 -29.755 1.00 87.25 120 GLY A CA 1
ATOM 961 C C . GLY A 1 120 ? 24.537 2.058 -30.201 1.00 87.25 120 GLY A C 1
ATOM 962 O O . GLY A 1 120 ? 24.236 1.961 -31.388 1.00 87.25 120 GLY A O 1
ATOM 963 N N . VAL A 1 121 ? 24.039 1.232 -29.278 1.00 91.38 121 VAL A N 1
ATOM 964 C CA . VAL A 1 121 ? 23.090 0.140 -29.554 1.00 91.38 121 VAL A CA 1
ATOM 965 C C . VAL A 1 121 ? 21.673 0.685 -29.713 1.00 91.38 121 VAL A C 1
ATOM 967 O O . VAL A 1 121 ? 20.932 0.258 -30.596 1.00 91.38 121 VAL A O 1
ATOM 970 N N . LEU A 1 122 ? 21.309 1.665 -28.886 1.00 91.62 122 LEU A N 1
ATOM 971 C CA . LEU A 1 122 ? 20.056 2.405 -28.986 1.00 91.62 122 LEU A CA 1
ATOM 972 C C . LEU A 1 122 ? 20.314 3.847 -29.422 1.00 91.62 122 LEU A C 1
ATOM 974 O O . LEU A 1 122 ? 21.378 4.412 -29.187 1.00 91.62 122 LEU A O 1
ATOM 978 N N . THR A 1 123 ? 19.303 4.470 -30.023 1.00 89.62 123 THR A N 1
ATOM 979 C CA . THR A 1 123 ? 19.302 5.917 -30.256 1.00 89.62 123 THR A CA 1
ATOM 980 C C . THR A 1 123 ? 18.534 6.629 -29.139 1.00 89.62 123 THR A C 1
ATOM 982 O O . THR A 1 123 ? 17.644 6.018 -28.540 1.00 89.62 123 THR A O 1
ATOM 985 N N . PRO A 1 124 ? 18.791 7.925 -28.876 1.00 91.12 124 PRO A N 1
ATOM 986 C CA . PRO A 1 124 ? 18.017 8.691 -27.897 1.00 91.12 124 PRO A CA 1
ATOM 987 C C . PRO A 1 124 ? 16.506 8.686 -28.166 1.00 91.12 124 PRO A C 1
ATOM 989 O O . PRO A 1 124 ? 15.718 8.704 -27.228 1.00 91.12 124 PRO A O 1
ATOM 992 N N . ALA A 1 125 ? 16.094 8.589 -29.435 1.00 92.25 125 ALA A N 1
ATOM 993 C CA . ALA A 1 125 ? 14.686 8.502 -29.822 1.00 92.25 125 ALA A CA 1
ATOM 994 C C . ALA A 1 125 ? 14.004 7.208 -29.339 1.00 92.25 125 ALA A C 1
ATOM 996 O O . ALA A 1 125 ? 12.788 7.178 -29.174 1.00 92.25 125 ALA A O 1
ATOM 997 N N . ASN A 1 126 ? 14.777 6.147 -29.084 1.00 89.88 126 ASN A N 1
ATOM 998 C CA . ASN A 1 126 ? 14.253 4.866 -28.616 1.00 89.88 126 ASN A CA 1
ATOM 999 C C . ASN A 1 126 ? 14.043 4.835 -27.093 1.00 89.88 126 ASN A C 1
ATOM 1001 O O . ASN A 1 126 ? 13.454 3.873 -26.601 1.00 89.88 126 ASN A O 1
ATOM 1005 N N . LYS A 1 127 ? 14.522 5.845 -26.347 1.00 93.19 127 LYS A N 1
ATOM 1006 C CA . LYS A 1 127 ? 14.534 5.842 -24.876 1.00 93.19 127 LYS A CA 1
ATOM 1007 C C . LYS A 1 127 ? 13.148 5.596 -24.289 1.00 93.19 127 LYS A C 1
ATOM 1009 O O . LYS A 1 127 ? 12.964 4.622 -23.564 1.00 93.19 127 LYS A O 1
ATOM 1014 N N . ASP A 1 128 ? 12.176 6.419 -24.666 1.00 94.62 128 ASP A N 1
ATOM 1015 C CA . ASP A 1 128 ? 10.823 6.353 -24.108 1.00 94.62 128 ASP A CA 1
ATOM 1016 C C . ASP A 1 128 ? 10.122 5.038 -24.473 1.00 94.62 128 ASP A C 1
ATOM 1018 O O . ASP A 1 128 ? 9.459 4.423 -23.641 1.00 94.62 128 ASP A O 1
ATOM 1022 N N . ALA A 1 129 ? 10.313 4.554 -25.704 1.00 94.06 129 ALA A N 1
ATOM 1023 C CA . ALA A 1 129 ? 9.724 3.296 -26.154 1.00 94.06 129 ALA A CA 1
ATOM 1024 C C . ALA A 1 129 ? 10.279 2.092 -25.375 1.00 94.06 129 ALA A C 1
ATOM 1026 O O . ALA A 1 129 ? 9.513 1.245 -24.922 1.00 94.06 129 ALA A O 1
ATOM 1027 N N . VAL A 1 130 ? 11.601 2.024 -25.190 1.00 93.56 130 VAL A N 1
ATOM 1028 C CA . VAL A 1 130 ? 12.250 0.937 -24.439 1.00 93.56 130 VAL A CA 1
ATOM 1029 C C . VAL A 1 130 ? 11.908 1.014 -22.952 1.00 93.56 130 VAL A C 1
ATOM 1031 O O . VAL A 1 130 ? 11.680 -0.023 -22.331 1.00 93.56 130 VAL A O 1
ATOM 1034 N N . PHE A 1 131 ? 11.822 2.221 -22.392 1.00 95.19 131 PHE A N 1
ATOM 1035 C CA . PHE A 1 131 ? 11.409 2.435 -21.009 1.00 95.19 131 PHE A CA 1
ATOM 1036 C C . PHE A 1 131 ? 9.982 1.938 -20.758 1.00 95.19 131 PHE A C 1
ATOM 1038 O O . PHE A 1 131 ? 9.768 1.146 -19.842 1.00 95.19 131 PHE A O 1
ATOM 1045 N N . ASN A 1 132 ? 9.031 2.310 -21.621 1.00 93.81 132 ASN A N 1
ATOM 1046 C CA . ASN A 1 132 ? 7.645 1.853 -21.517 1.00 93.81 132 ASN A CA 1
ATOM 1047 C C . ASN A 1 132 ? 7.540 0.326 -21.626 1.00 93.81 132 ASN A C 1
ATOM 1049 O O . ASN A 1 132 ? 6.834 -0.292 -20.840 1.00 93.81 132 ASN A O 1
ATOM 1053 N N . ILE A 1 133 ? 8.296 -0.304 -22.535 1.00 93.50 133 ILE A N 1
ATOM 1054 C CA . ILE A 1 133 ? 8.318 -1.771 -22.648 1.00 93.50 133 ILE A CA 1
ATOM 1055 C C . ILE A 1 133 ? 8.868 -2.414 -21.368 1.00 93.50 133 ILE A C 1
ATOM 1057 O O . ILE A 1 133 ? 8.320 -3.411 -20.908 1.00 93.50 133 ILE A O 1
ATOM 1061 N N . LEU A 1 134 ? 9.932 -1.866 -20.772 1.00 92.69 134 LEU A N 1
ATOM 1062 C CA . LEU A 1 134 ? 10.470 -2.379 -19.508 1.00 92.69 134 LEU A CA 1
ATOM 1063 C C . LEU A 1 134 ? 9.458 -2.246 -18.361 1.00 92.69 134 LEU A C 1
ATOM 1065 O O . LEU A 1 134 ? 9.312 -3.192 -17.588 1.00 92.69 134 LEU A O 1
ATOM 1069 N N . GLN A 1 135 ? 8.724 -1.132 -18.287 1.00 91.50 135 GLN A N 1
ATOM 1070 C CA . GLN A 1 135 ? 7.634 -0.960 -17.321 1.00 91.50 135 GLN A CA 1
ATOM 1071 C C . GLN A 1 135 ? 6.477 -1.935 -17.570 1.00 91.50 135 GLN A C 1
ATOM 1073 O O . GLN A 1 135 ? 5.967 -2.543 -16.630 1.00 91.50 135 GLN A O 1
ATOM 1078 N N . ASP A 1 136 ? 6.071 -2.135 -18.823 1.00 90.75 136 ASP A N 1
ATOM 1079 C CA . ASP A 1 136 ? 5.006 -3.078 -19.166 1.00 90.75 136 ASP A CA 1
ATOM 1080 C C . ASP A 1 136 ? 5.398 -4.508 -18.787 1.00 90.75 136 ASP A C 1
ATOM 1082 O O . ASP A 1 136 ? 4.611 -5.213 -18.158 1.00 90.75 136 ASP A O 1
ATOM 1086 N N . LEU A 1 137 ? 6.629 -4.924 -19.111 1.00 89.44 137 LEU A N 1
ATOM 1087 C CA . LEU A 1 137 ? 7.155 -6.256 -18.794 1.00 89.44 137 LEU A CA 1
ATOM 1088 C C . LEU A 1 137 ? 7.298 -6.503 -17.291 1.00 89.44 137 LEU A C 1
ATOM 1090 O O . LEU A 1 137 ? 7.154 -7.646 -16.857 1.00 89.44 137 LEU A O 1
ATOM 1094 N N . ASP A 1 138 ? 7.562 -5.460 -16.510 1.00 86.06 138 ASP A N 1
ATOM 1095 C CA . ASP A 1 138 ? 7.589 -5.527 -15.048 1.00 86.06 138 ASP A CA 1
ATOM 1096 C C . ASP A 1 138 ? 6.196 -5.763 -14.449 1.00 86.06 138 ASP A C 1
ATOM 1098 O O . ASP A 1 138 ? 6.041 -6.516 -13.488 1.00 86.06 138 ASP A O 1
ATOM 1102 N N . ASN A 1 139 ? 5.161 -5.204 -15.080 1.00 84.69 139 ASN A N 1
ATOM 1103 C CA . ASN A 1 139 ? 3.768 -5.373 -14.671 1.00 84.69 139 ASN A CA 1
ATOM 1104 C C . ASN A 1 139 ? 3.137 -6.701 -15.135 1.00 84.69 139 ASN A C 1
ATOM 1106 O O . ASN A 1 139 ? 2.002 -7.019 -14.756 1.00 84.69 139 ASN A O 1
ATOM 1110 N N . VAL A 1 140 ? 3.830 -7.498 -15.955 1.00 84.19 140 VAL A N 1
ATOM 1111 C CA . VAL A 1 140 ? 3.310 -8.792 -16.418 1.00 84.19 140 VAL A CA 1
ATOM 1112 C C . VAL A 1 140 ? 3.287 -9.795 -15.264 1.00 84.19 140 VAL A C 1
ATOM 1114 O O . VAL A 1 140 ? 4.293 -10.058 -14.606 1.00 84.19 140 VAL A O 1
ATOM 1117 N N . LYS A 1 141 ? 2.129 -10.437 -15.059 1.00 78.56 141 LYS A N 1
ATOM 1118 C CA . LYS A 1 141 ? 2.009 -11.572 -14.135 1.00 78.56 141 LYS A CA 1
ATOM 1119 C C . LYS A 1 141 ? 2.936 -12.700 -14.583 1.00 78.56 141 LYS A C 1
ATOM 1121 O O . LYS A 1 141 ? 2.726 -13.300 -15.636 1.00 78.56 141 LYS A O 1
ATOM 1126 N N . LYS A 1 142 ? 3.929 -13.007 -13.754 1.00 78.31 142 LYS A N 1
ATOM 1127 C CA . LYS A 1 142 ? 4.818 -14.151 -13.954 1.00 78.31 142 LYS A CA 1
ATOM 1128 C C . LYS A 1 142 ? 4.026 -15.443 -13.758 1.00 78.31 142 LYS A C 1
ATOM 1130 O O . LYS A 1 142 ? 3.369 -15.619 -12.733 1.00 78.31 142 LYS A O 1
ATOM 1135 N N . PHE A 1 143 ? 4.055 -16.318 -14.760 1.00 72.69 143 PHE A N 1
ATOM 1136 C CA . PHE A 1 143 ? 3.414 -17.637 -14.694 1.00 72.69 143 PHE A CA 1
ATOM 1137 C C . PHE A 1 143 ? 4.288 -18.663 -13.960 1.00 72.69 143 PHE A C 1
ATOM 1139 O O . PHE A 1 143 ? 3.762 -19.625 -13.408 1.00 72.69 143 PHE A O 1
ATOM 1146 N N . ASP A 1 144 ? 5.602 -18.433 -13.919 1.00 77.62 144 ASP A N 1
ATOM 1147 C CA . ASP A 1 144 ? 6.574 -19.220 -13.165 1.00 77.62 144 ASP A CA 1
ATOM 1148 C C . ASP A 1 144 ? 7.689 -18.315 -12.596 1.00 77.62 144 ASP A C 1
ATOM 1150 O O . ASP A 1 144 ? 7.924 -17.209 -13.091 1.00 77.62 144 ASP A O 1
ATOM 1154 N N . GLU A 1 145 ? 8.378 -18.764 -11.543 1.00 67.12 145 GLU A N 1
ATOM 1155 C CA . GLU A 1 145 ? 9.485 -18.016 -10.915 1.00 67.12 145 GLU A CA 1
ATOM 1156 C C . GLU A 1 145 ? 10.730 -17.900 -11.811 1.00 67.12 145 GLU A C 1
ATOM 1158 O O . GLU A 1 145 ? 11.557 -17.013 -11.607 1.00 67.12 145 GLU A O 1
ATOM 1163 N N . SER A 1 146 ? 10.861 -18.759 -12.827 1.00 70.44 146 SER A N 1
ATOM 1164 C CA . SER A 1 146 ? 11.956 -18.725 -13.804 1.00 70.44 146 SER A CA 1
ATOM 1165 C C . SER A 1 146 ? 11.777 -17.670 -14.901 1.00 70.44 146 SER A C 1
ATOM 1167 O O . SER A 1 146 ? 12.729 -17.348 -15.614 1.00 70.44 146 SER A O 1
ATOM 1169 N N . SER A 1 147 ? 10.572 -17.118 -15.050 1.00 70.50 147 SER A N 1
ATOM 1170 C CA . SER A 1 147 ? 10.230 -16.176 -16.102 1.00 70.50 147 SER A CA 1
ATOM 1171 C C . SER A 1 147 ? 10.788 -14.800 -15.759 1.00 70.50 147 SER A C 1
ATOM 1173 O O . SER A 1 147 ? 10.271 -14.040 -14.935 1.00 70.50 147 SER A O 1
ATOM 1175 N N . ASN A 1 148 ? 11.903 -14.479 -16.408 1.00 82.56 148 ASN A N 1
ATOM 1176 C CA . ASN A 1 148 ? 12.559 -13.192 -16.281 1.00 82.56 148 ASN A CA 1
ATOM 1177 C C . ASN A 1 148 ? 12.471 -12.416 -17.596 1.00 82.56 148 ASN A C 1
ATOM 1179 O O . ASN A 1 148 ? 13.449 -12.244 -18.320 1.00 82.56 148 ASN A O 1
ATOM 1183 N N . SER A 1 149 ? 11.252 -11.987 -17.930 1.00 87.88 149 SER A N 1
ATOM 1184 C CA . SER A 1 149 ? 10.953 -11.248 -19.163 1.00 87.88 149 SER A CA 1
ATOM 1185 C C . SER A 1 149 ? 11.791 -9.976 -19.303 1.00 87.88 149 SER A C 1
ATOM 1187 O O . SER A 1 149 ? 12.219 -9.652 -20.408 1.00 87.88 149 SER A O 1
ATOM 1189 N N . ILE A 1 150 ? 12.069 -9.296 -18.185 1.00 90.69 150 ILE A N 1
ATOM 1190 C CA . ILE A 1 150 ? 12.935 -8.113 -18.143 1.00 90.69 150 ILE A CA 1
ATOM 1191 C C . ILE A 1 150 ? 14.356 -8.490 -18.553 1.00 90.69 150 ILE A C 1
ATOM 1193 O O . ILE A 1 150 ? 14.897 -7.876 -19.468 1.00 90.69 150 ILE A O 1
ATOM 1197 N N . ASP A 1 151 ? 14.954 -9.506 -17.930 1.00 89.75 151 ASP A N 1
ATOM 1198 C CA . ASP A 1 151 ? 16.337 -9.876 -18.243 1.00 89.75 151 ASP A CA 1
ATOM 1199 C C . ASP A 1 151 ? 16.471 -10.460 -19.649 1.00 89.75 151 ASP A C 1
ATOM 1201 O O . ASP A 1 151 ? 17.440 -10.161 -20.348 1.00 89.75 151 ASP A O 1
ATOM 1205 N N . ASN A 1 152 ? 15.473 -11.213 -20.114 1.00 89.88 152 ASN A N 1
ATOM 1206 C CA . ASN A 1 152 ? 15.410 -11.686 -21.495 1.00 89.88 152 ASN A CA 1
ATOM 1207 C C . ASN A 1 152 ? 15.377 -10.510 -22.481 1.00 89.88 152 ASN A C 1
ATOM 1209 O O . ASN A 1 152 ? 16.101 -10.520 -23.477 1.00 89.88 152 ASN A O 1
ATOM 1213 N N . PHE A 1 153 ? 14.582 -9.475 -22.194 1.00 93.50 153 PHE A N 1
ATOM 1214 C CA . PHE A 1 153 ? 14.499 -8.287 -23.038 1.00 93.50 153 PHE A CA 1
ATOM 1215 C C . PHE A 1 153 ? 15.776 -7.438 -22.982 1.00 93.50 153 PHE A C 1
ATOM 1217 O O . PHE A 1 153 ? 16.280 -7.019 -24.024 1.00 93.50 153 PHE A O 1
ATOM 1224 N N . LYS A 1 154 ? 16.370 -7.249 -21.798 1.00 93.88 154 LYS A N 1
ATOM 1225 C CA . LYS A 1 154 ? 17.678 -6.588 -21.653 1.00 93.88 154 LYS A CA 1
ATOM 1226 C C . LYS A 1 154 ? 18.765 -7.335 -22.429 1.00 93.88 154 LYS A C 1
ATOM 1228 O O . LYS A 1 154 ? 19.524 -6.712 -23.165 1.00 93.88 154 LYS A O 1
ATOM 1233 N N . THR A 1 155 ? 18.797 -8.664 -22.331 1.00 92.81 155 THR A N 1
ATOM 1234 C CA . THR A 1 155 ? 19.729 -9.522 -23.083 1.00 92.81 155 THR A CA 1
ATOM 1235 C C . THR A 1 155 ? 19.518 -9.393 -24.588 1.00 92.81 155 THR A C 1
ATOM 1237 O O . THR A 1 155 ? 20.489 -9.290 -25.335 1.00 92.81 155 THR A O 1
ATOM 1240 N N . PHE A 1 156 ? 18.261 -9.345 -25.036 1.00 93.56 156 PHE A N 1
ATOM 1241 C CA . PHE A 1 156 ? 17.926 -9.108 -26.436 1.00 93.56 156 PHE A CA 1
ATOM 1242 C C . PHE A 1 156 ? 18.466 -7.761 -26.933 1.00 93.56 156 PHE A C 1
ATOM 1244 O O . PHE A 1 156 ? 19.101 -7.725 -27.983 1.00 93.56 156 PHE A O 1
ATOM 1251 N N . ILE A 1 157 ? 18.286 -6.676 -26.169 1.00 92.88 157 ILE A N 1
ATOM 1252 C CA . ILE A 1 157 ? 18.828 -5.358 -26.531 1.00 92.88 157 ILE A CA 1
ATOM 1253 C C . ILE A 1 157 ? 20.355 -5.398 -26.603 1.00 92.88 157 ILE A C 1
ATOM 1255 O O . ILE A 1 157 ? 20.917 -4.928 -27.586 1.00 92.88 157 ILE A O 1
ATOM 1259 N N . CYS A 1 158 ? 21.028 -6.010 -25.625 1.00 91.44 158 CYS A N 1
ATOM 1260 C CA . CYS A 1 158 ? 22.488 -6.144 -25.631 1.00 91.44 158 CYS A CA 1
ATOM 1261 C C . CYS A 1 158 ? 23.025 -6.937 -26.836 1.00 91.44 158 CYS A C 1
ATOM 1263 O O . CYS A 1 158 ? 24.180 -6.762 -27.216 1.00 91.44 158 CYS A O 1
ATOM 1265 N N . ALA A 1 159 ? 22.215 -7.823 -27.424 1.00 92.06 159 ALA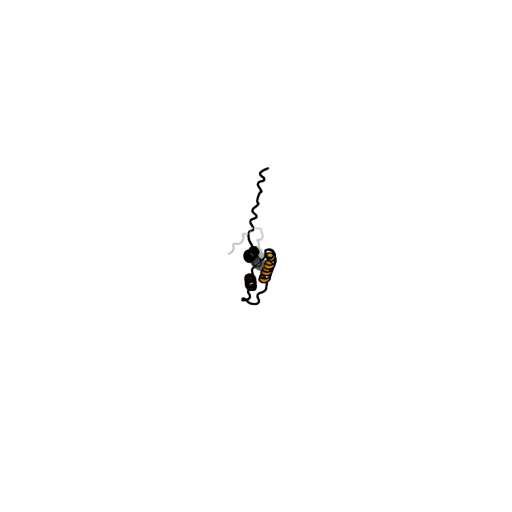 A N 1
ATOM 1266 C CA . ALA A 1 159 ? 22.581 -8.599 -28.606 1.00 92.06 159 ALA A CA 1
ATOM 1267 C C . ALA A 1 159 ? 22.367 -7.840 -29.929 1.00 92.06 159 A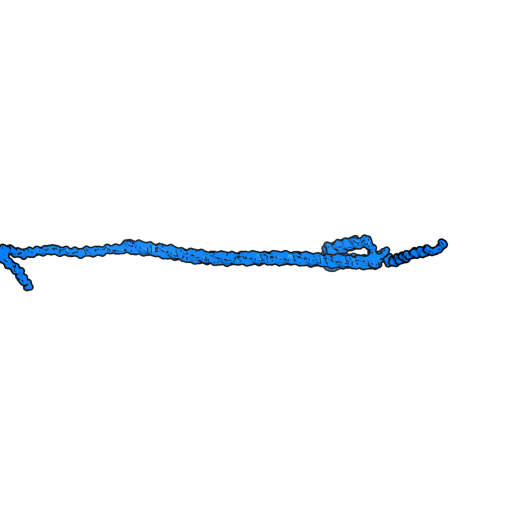LA A C 1
ATOM 1269 O O . ALA A 1 159 ? 22.771 -8.336 -30.985 1.00 92.06 159 ALA A O 1
ATOM 1270 N N . LEU A 1 160 ? 21.731 -6.661 -29.902 1.00 90.81 160 LEU A N 1
ATOM 1271 C CA . LEU A 1 160 ? 21.534 -5.856 -31.102 1.00 90.81 160 LEU A CA 1
ATOM 1272 C C . LEU A 1 160 ? 22.873 -5.285 -31.596 1.00 90.81 160 LEU A C 1
ATOM 1274 O O . LEU A 1 160 ? 23.721 -4.878 -30.799 1.00 90.81 160 LEU A O 1
ATOM 1278 N N . PRO A 1 161 ? 23.079 -5.217 -32.922 1.00 89.19 161 PRO A N 1
ATOM 1279 C CA . PRO A 1 161 ? 24.245 -4.550 -33.478 1.00 89.19 161 PRO A CA 1
ATOM 1280 C C . PRO A 1 161 ? 24.201 -3.052 -33.158 1.00 89.19 161 PRO A C 1
ATOM 1282 O O . PRO A 1 161 ? 23.127 -2.459 -33.028 1.00 89.19 161 PRO A O 1
ATOM 1285 N N . LYS A 1 162 ? 25.378 -2.424 -33.087 1.00 89.88 162 LYS A N 1
ATOM 1286 C CA . LYS A 1 162 ? 25.484 -0.968 -32.946 1.00 89.88 162 LYS A CA 1
ATOM 1287 C C . LYS A 1 162 ? 24.774 -0.280 -34.112 1.00 89.88 162 LYS A C 1
ATOM 1289 O O . LYS A 1 162 ? 25.022 -0.601 -35.272 1.00 89.88 162 LYS A O 1
ATOM 1294 N N . GLN A 1 163 ? 23.897 0.656 -33.782 1.00 85.00 163 GLN A N 1
ATOM 1295 C CA . GLN A 1 163 ? 23.102 1.428 -34.731 1.00 85.00 163 GLN A CA 1
ATOM 1296 C C . GLN A 1 163 ? 23.747 2.780 -35.044 1.00 85.00 163 GLN A C 1
ATOM 1298 O O . GLN A 1 163 ? 23.610 3.275 -36.159 1.00 85.00 163 GLN A O 1
ATOM 1303 N N . VAL A 1 164 ? 24.435 3.383 -34.069 1.00 83.94 164 VAL A N 1
ATOM 1304 C CA . VAL A 1 164 ? 25.043 4.715 -34.189 1.00 83.94 164 VAL A CA 1
ATOM 1305 C C . VAL A 1 164 ? 26.416 4.717 -33.525 1.00 83.94 164 VAL A C 1
ATOM 1307 O O . VAL A 1 164 ? 26.588 4.151 -32.450 1.00 83.94 164 VAL A O 1
ATOM 1310 N N . GLU A 1 165 ? 27.392 5.375 -34.145 1.00 77.69 165 GLU A N 1
ATOM 1311 C CA . GLU A 1 165 ? 28.657 5.728 -33.497 1.00 77.69 165 GLU A CA 1
ATOM 1312 C C . GLU A 1 165 ? 28.607 7.204 -33.105 1.00 77.69 165 GLU A C 1
ATOM 1314 O O . GLU A 1 165 ? 28.332 8.073 -33.934 1.00 77.69 165 GLU A O 1
ATOM 1319 N N . PHE A 1 166 ? 28.828 7.485 -31.823 1.00 74.88 166 PHE A N 1
ATOM 1320 C CA . PHE A 1 166 ? 28.940 8.850 -31.328 1.00 74.88 166 PHE A CA 1
ATOM 1321 C C . PHE A 1 166 ? 30.403 9.267 -31.423 1.00 74.88 166 PHE A C 1
ATOM 1323 O O . PHE A 1 166 ? 31.239 8.736 -30.696 1.00 74.88 166 PHE A O 1
ATOM 1330 N N . ASP A 1 167 ? 30.695 10.207 -32.318 1.00 71.44 167 ASP A N 1
ATOM 1331 C CA . ASP A 1 167 ? 32.022 10.802 -32.454 1.00 71.44 167 ASP A CA 1
ATOM 1332 C C . ASP A 1 167 ? 31.915 12.322 -32.264 1.00 71.44 167 ASP A C 1
ATOM 1334 O O . ASP A 1 167 ? 31.024 12.980 -32.814 1.00 71.44 167 ASP A O 1
ATOM 1338 N N . GLU A 1 168 ? 32.777 12.891 -31.422 1.00 69.75 168 GLU A N 1
ATOM 1339 C CA . GLU A 1 168 ? 32.706 14.304 -31.048 1.00 69.75 168 GLU A CA 1
ATOM 1340 C C . GLU A 1 168 ? 33.356 15.169 -32.138 1.00 69.75 168 GLU A C 1
ATOM 1342 O O . GLU A 1 168 ? 34.577 15.321 -32.215 1.00 69.75 168 GLU A O 1
ATOM 1347 N N . ILE A 1 169 ? 32.541 15.772 -33.010 1.00 58.62 169 ILE A N 1
ATOM 1348 C CA . ILE A 1 169 ? 33.047 16.673 -34.053 1.00 58.62 169 ILE A CA 1
ATOM 1349 C C . ILE A 1 169 ? 33.335 18.050 -33.441 1.00 58.62 169 ILE A C 1
ATOM 1351 O O . ILE A 1 169 ? 32.473 18.931 -33.396 1.00 58.62 169 ILE A O 1
ATOM 1355 N N . ALA A 1 170 ? 34.578 18.274 -33.011 1.00 61.06 170 ALA A N 1
ATOM 1356 C CA . ALA A 1 170 ? 35.044 19.591 -32.588 1.00 61.06 170 ALA A CA 1
ATOM 1357 C C . ALA A 1 170 ? 35.076 20.570 -33.782 1.00 61.06 170 ALA A C 1
ATOM 1359 O O . ALA A 1 170 ? 36.024 20.598 -34.573 1.00 61.06 170 ALA A O 1
ATOM 1360 N N . GLN A 1 171 ? 34.053 21.420 -33.923 1.00 59.31 171 GLN A N 1
ATOM 1361 C CA . GLN A 1 171 ? 34.078 22.508 -34.903 1.00 59.31 171 GLN A CA 1
ATOM 1362 C C . GLN A 1 171 ? 35.070 23.590 -34.455 1.00 59.31 171 GLN A C 1
ATOM 1364 O O . GLN A 1 171 ? 34.755 24.475 -33.662 1.00 59.31 171 GLN A O 1
ATOM 1369 N N . LYS A 1 172 ? 36.302 23.542 -34.975 1.00 59.25 172 LYS A N 1
ATOM 1370 C CA . LYS A 1 172 ? 37.277 24.624 -34.801 1.00 59.25 172 LYS A CA 1
ATOM 1371 C C . LYS A 1 172 ? 36.787 25.859 -35.558 1.00 59.25 172 LYS A C 1
ATOM 1373 O O . LYS A 1 172 ? 37.005 25.981 -36.762 1.00 59.25 172 LYS A O 1
ATOM 1378 N N . THR A 1 173 ? 36.157 26.795 -34.853 1.00 56.62 173 THR A N 1
ATOM 1379 C CA . THR A 1 173 ? 35.785 28.113 -35.379 1.00 56.62 173 THR A CA 1
ATOM 1380 C C . THR A 1 173 ? 37.048 28.856 -35.823 1.00 56.62 173 THR A C 1
ATOM 1382 O O . THR A 1 173 ? 37.708 29.531 -35.033 1.00 56.62 173 THR A O 1
ATOM 1385 N N . GLN A 1 174 ? 37.428 28.740 -37.098 1.00 55.38 174 GLN A N 1
ATOM 1386 C CA . GLN A 1 174 ? 38.423 29.624 -37.697 1.00 55.38 174 GLN A CA 1
ATOM 1387 C C . GLN A 1 174 ? 37.820 31.032 -37.777 1.00 55.38 174 GLN A C 1
ATOM 1389 O O . GLN A 1 174 ? 37.213 31.417 -38.774 1.00 55.38 174 GLN A O 1
ATOM 1394 N N . ARG A 1 175 ? 38.017 31.841 -36.729 1.00 53.5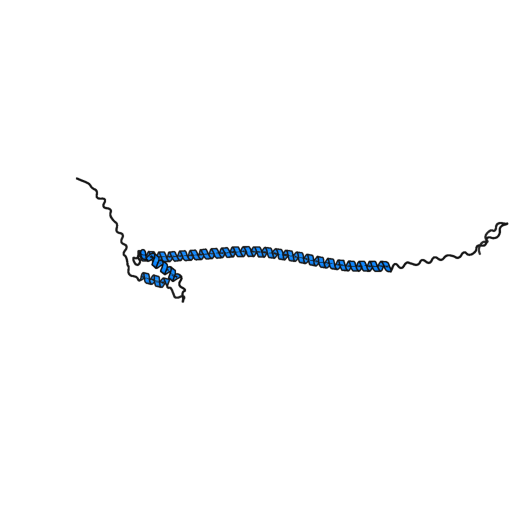0 175 ARG A N 1
ATOM 1395 C CA . ARG A 1 175 ? 37.982 33.301 -36.867 1.00 53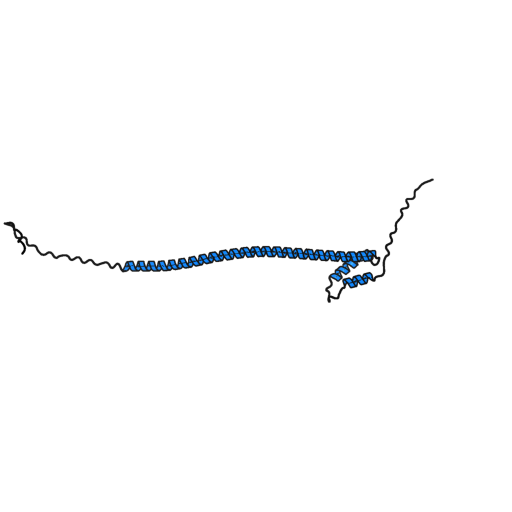.50 175 ARG A CA 1
ATOM 1396 C C . ARG A 1 175 ? 39.102 33.683 -37.837 1.00 53.50 175 ARG A C 1
ATOM 1398 O O . ARG A 1 175 ? 40.258 33.809 -37.436 1.00 53.50 175 ARG A O 1
ATOM 1405 N N . LYS A 1 176 ? 38.768 33.830 -39.124 1.00 52.19 176 LYS A N 1
ATOM 1406 C CA . LYS A 1 176 ? 39.630 34.473 -40.122 1.00 52.19 176 LYS A CA 1
ATOM 1407 C C . LYS A 1 176 ? 40.029 35.845 -39.576 1.00 52.19 176 LYS A C 1
ATOM 1409 O O . LYS A 1 176 ? 39.205 36.751 -39.484 1.00 52.19 176 LYS A O 1
ATOM 1414 N N . ARG A 1 177 ? 41.302 35.985 -39.208 1.00 51.38 177 ARG A N 1
ATOM 1415 C CA . ARG A 1 177 ? 41.981 37.274 -39.072 1.00 51.38 177 ARG A CA 1
ATOM 1416 C C . ARG A 1 177 ? 41.953 37.907 -40.467 1.00 51.38 177 ARG A C 1
ATOM 1418 O O . ARG A 1 177 ? 42.733 37.517 -41.328 1.00 51.38 177 ARG A O 1
ATOM 1425 N N . LEU A 1 178 ? 41.019 38.821 -40.716 1.00 49.28 178 LEU A N 1
ATOM 1426 C CA . LEU A 1 178 ? 41.175 39.782 -41.802 1.00 49.28 178 LEU A CA 1
ATOM 1427 C C . LEU A 1 178 ? 42.309 40.720 -41.384 1.00 49.28 178 LEU A C 1
ATOM 1429 O O . LEU A 1 178 ? 42.125 41.593 -40.540 1.00 49.28 178 LEU A O 1
ATOM 1433 N N . MET A 1 179 ? 43.494 40.493 -41.939 1.00 50.19 179 MET A N 1
ATOM 1434 C CA . MET A 1 179 ? 44.475 41.550 -42.123 1.00 50.19 179 MET A CA 1
ATOM 1435 C C . MET A 1 179 ? 44.815 41.655 -43.604 1.00 50.19 179 MET A C 1
ATOM 1437 O O . MET A 1 179 ? 45.040 40.642 -44.267 1.00 50.19 179 MET A O 1
ATOM 1441 N N . THR A 1 180 ? 44.921 42.919 -44.020 1.00 42.38 180 THR A N 1
ATOM 1442 C CA . THR A 1 180 ? 45.638 43.471 -45.180 1.00 42.38 180 THR A CA 1
ATOM 1443 C C . THR A 1 180 ? 45.056 43.221 -46.571 1.00 42.38 180 THR A C 1
ATOM 1445 O O . THR A 1 180 ? 45.152 42.126 -47.117 1.00 42.38 180 THR A O 1
ATOM 1448 N N . ASN A 1 181 ? 44.504 44.285 -47.163 1.00 43.19 181 ASN A N 1
ATOM 1449 C CA . ASN A 1 181 ? 45.300 45.186 -48.008 1.00 43.19 181 ASN A CA 1
ATOM 1450 C C . ASN A 1 181 ? 45.039 46.639 -47.608 1.00 43.19 181 ASN A C 1
ATOM 1452 O O . ASN A 1 181 ? 43.883 46.919 -47.218 1.00 43.19 181 ASN A O 1
#

Radius of gyration: 63.64 Å; chains: 1; bounding box: 127×64×180 Å

Foldseek 3Di:
DDDDDDDDPPDDDDDDDDDDDDDDDDDDPPPPPVVVVVVVVVVVVVVVVVVVVVVVVVVVVVVVVVVVVVVVVVVVVVVVVVVVVVVVVVVVVVVVVVVVVVVVQLVVLQVLLVVLCQVQLDPPVCSVVSSVVLVVQVPDDDPDPPDDVNVVVSVVSVPGDRNDDDDDPPDPPPPPPDDDD

Secondary structure (DSSP, 8-state):
--PPPPPPTTS---PPP-------------THHHHHHHHHHHHHHHHHHHHHHHHHHHHHHHHHHHHHHHHHHHHHHHHHHHHHHHHHHHHHHHHHHHHHHHHHHHHHHHHHHHHHHHTTSS-GGGHHHHHHHHHHHHSS--SSTT--HHHHHHHHHHTSPP-------------------